Protein AF-Q7PBZ6-F1 (afdb_monomer)

Radius of gyration: 18.22 Å; Cα contacts (8 Å, |Δi|>4): 260; chains: 1; bounding box: 43×35×45 Å

Sequence (113 aa):
MQKGKRSNILSSTYQRNITKKGFLSFTIGTDLNSKRKNNFAYIPFNLNLDSNKSISLTDLYQNKYHTKQLGVSSPITSNMGWGYNANLIKAKATNYNVQVNRNGKNNDIGVYL

Mean predicted aligned error: 7.71 Å

Foldseek 3Di:
DPDPPPFQKDKDKDKDDPDPFKIWMKMWIAGPVCRPQWTKIKIKIWGDPDPFWIWIWMWIDTRNKTKTKTKIWGDDDDQWDKIKIWMFIDIVHTDIWIWIWTRDPVDIDIDID

Organism: Rickettsia sibirica (strain ATCC VR-151 / 246) (NCBI:txid272951)

Structure (mmCIF, N/CA/C/O backbone):
data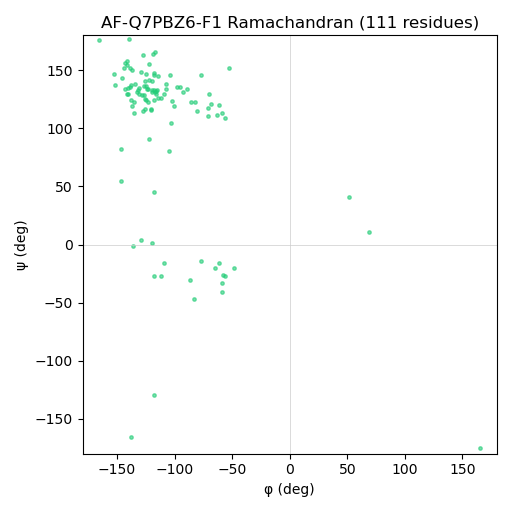_AF-Q7PBZ6-F1
#
_entry.id   AF-Q7PBZ6-F1
#
loop_
_atom_site.group_PDB
_atom_site.id
_atom_site.type_symbol
_atom_site.label_atom_id
_atom_site.label_alt_id
_atom_site.label_comp_id
_atom_site.label_asym_id
_atom_site.label_entity_id
_atom_site.label_seq_id
_atom_site.pdbx_PDB_ins_code
_atom_site.Cartn_x
_atom_site.Cartn_y
_atom_site.Cartn_z
_atom_site.occupancy
_atom_site.B_iso_or_equiv
_atom_site.auth_seq_id
_atom_site.auth_comp_id
_atom_site.auth_asym_id
_atom_site.auth_atom_id
_atom_site.pdbx_PDB_model_num
ATOM 1 N N . MET A 1 1 ? -32.400 -14.764 5.057 1.00 40.47 1 MET A N 1
ATOM 2 C CA . MET A 1 1 ? -31.933 -13.533 4.376 1.00 40.47 1 MET A CA 1
ATOM 3 C C . MET A 1 1 ? -31.138 -12.681 5.362 1.00 40.47 1 MET A C 1
ATOM 5 O O . MET A 1 1 ? -31.740 -12.091 6.251 1.00 40.47 1 MET A O 1
ATOM 9 N N . GLN A 1 2 ? -29.803 -12.639 5.274 1.00 43.78 2 GLN A N 1
ATOM 10 C CA . GLN A 1 2 ? -29.023 -11.669 6.056 1.00 43.78 2 GLN A CA 1
ATOM 11 C C . GLN A 1 2 ? -29.277 -10.274 5.469 1.00 43.78 2 GLN A C 1
ATOM 13 O O . GLN A 1 2 ? -28.883 -9.997 4.339 1.00 43.78 2 GLN A O 1
ATOM 18 N N . LYS A 1 3 ? -29.979 -9.402 6.207 1.00 47.94 3 LYS A N 1
ATOM 19 C CA . LYS A 1 3 ? -30.095 -7.980 5.854 1.00 47.94 3 LYS A CA 1
ATOM 20 C C . LYS A 1 3 ? -28.681 -7.399 5.812 1.00 47.94 3 LYS A C 1
ATOM 22 O O . LYS A 1 3 ? -28.030 -7.322 6.853 1.00 47.94 3 LYS A O 1
ATOM 27 N N . GLY A 1 4 ? -28.210 -7.012 4.628 1.00 55.50 4 GLY A N 1
ATOM 28 C CA . GLY A 1 4 ? -26.926 -6.336 4.465 1.00 55.50 4 GLY A CA 1
ATOM 29 C C . GLY A 1 4 ? -26.897 -5.081 5.334 1.00 55.50 4 GLY A C 1
ATOM 30 O O . GLY A 1 4 ? -27.629 -4.124 5.079 1.00 55.50 4 GLY A O 1
ATOM 31 N N . LYS A 1 5 ? -26.100 -5.099 6.407 1.00 61.41 5 LYS A N 1
ATOM 32 C CA . LYS A 1 5 ? -25.880 -3.925 7.255 1.00 61.41 5 LYS A CA 1
ATOM 33 C C . LYS A 1 5 ? -25.196 -2.863 6.395 1.00 61.41 5 LYS A C 1
ATOM 35 O O . LYS A 1 5 ? -24.046 -3.042 6.008 1.00 61.41 5 LYS A O 1
ATOM 40 N N . ARG A 1 6 ? -25.896 -1.765 6.091 1.00 60.41 6 ARG A N 1
ATOM 41 C CA . ARG A 1 6 ? -25.269 -0.588 5.479 1.00 60.41 6 ARG A CA 1
ATOM 42 C C . ARG A 1 6 ? -24.209 -0.056 6.443 1.00 60.41 6 ARG A C 1
ATOM 44 O O . ARG A 1 6 ? -24.508 0.274 7.592 1.00 60.41 6 ARG A O 1
ATOM 51 N N . SER A 1 7 ? -22.969 -0.032 5.976 1.00 65.06 7 SER A N 1
ATOM 52 C CA . SER A 1 7 ? -21.870 0.631 6.665 1.00 65.06 7 SER A CA 1
ATOM 53 C C . SER A 1 7 ? -22.118 2.140 6.624 1.00 65.06 7 SER A C 1
ATOM 55 O O . SER A 1 7 ? -22.254 2.701 5.540 1.00 65.06 7 SER A O 1
ATOM 57 N N . ASN A 1 8 ? -22.223 2.784 7.788 1.00 82.38 8 ASN A N 1
ATOM 58 C CA . ASN A 1 8 ? -22.393 4.232 7.902 1.00 82.38 8 ASN A CA 1
ATOM 59 C C . ASN A 1 8 ? -21.057 4.822 8.352 1.00 82.38 8 ASN A C 1
ATOM 61 O O . ASN A 1 8 ? -20.859 5.043 9.538 1.00 82.38 8 ASN A O 1
ATOM 65 N N . ILE A 1 9 ? -20.111 5.017 7.438 1.00 87.69 9 ILE A N 1
ATOM 66 C CA . ILE A 1 9 ? -18.788 5.560 7.770 1.00 87.69 9 ILE A CA 1
ATOM 67 C C . ILE A 1 9 ? -18.776 7.070 7.543 1.00 87.69 9 ILE A C 1
ATOM 69 O O . ILE A 1 9 ? -19.238 7.545 6.509 1.00 87.69 9 ILE A O 1
ATOM 73 N N . LEU A 1 10 ? -18.205 7.810 8.493 1.00 89.94 10 LEU A N 1
ATOM 74 C CA . LEU A 1 10 ? -17.784 9.193 8.293 1.00 89.94 10 LEU A CA 1
ATOM 75 C C . LEU A 1 10 ? -16.259 9.244 8.332 1.00 89.94 10 LEU A C 1
ATOM 77 O O . LEU A 1 10 ? -15.653 8.791 9.304 1.00 89.94 10 LEU A O 1
ATOM 81 N N . SER A 1 11 ? -15.642 9.803 7.297 1.00 92.38 11 SER A N 1
ATOM 82 C CA . SER A 1 11 ? -14.190 9.944 7.208 1.00 92.38 11 SER A CA 1
ATOM 83 C C . SER A 1 11 ? -13.785 11.266 6.578 1.00 92.38 11 SER A C 1
ATOM 85 O O . SER A 1 11 ? -14.524 11.840 5.782 1.00 92.38 11 SER A O 1
ATOM 87 N N . SER A 1 12 ? -12.583 11.716 6.917 1.00 94.75 12 SER A N 1
ATOM 88 C CA . SER A 1 12 ? -11.909 12.840 6.286 1.00 94.75 12 SER A CA 1
ATOM 89 C C . SER A 1 12 ? -10.541 12.387 5.802 1.00 94.75 12 SER A C 1
ATOM 91 O O . SER A 1 12 ? -9.823 11.686 6.521 1.00 94.75 12 SER A O 1
ATOM 93 N N . THR A 1 13 ? -10.193 12.797 4.588 1.00 96.38 13 THR A N 1
ATOM 94 C CA . THR A 1 13 ? -8.928 12.462 3.947 1.00 96.38 13 THR A CA 1
ATOM 95 C C . THR A 1 13 ? -8.221 13.740 3.538 1.00 96.38 13 THR A C 1
ATOM 97 O O . THR A 1 13 ? -8.752 14.545 2.777 1.00 96.38 13 THR A O 1
ATOM 100 N N . TYR A 1 14 ? -6.993 13.897 4.012 1.00 95.88 14 TYR A N 1
ATOM 101 C CA . TYR A 1 14 ? -6.034 14.843 3.473 1.00 95.88 14 TYR A CA 1
ATOM 102 C C . TYR A 1 14 ? -5.092 14.100 2.529 1.00 95.88 14 TYR A C 1
ATOM 104 O O . TYR A 1 14 ? -4.611 13.013 2.847 1.00 95.88 14 TYR A O 1
ATOM 112 N N . GLN A 1 15 ? -4.812 14.669 1.363 1.00 96.31 15 GLN A N 1
ATOM 113 C CA . GLN A 1 15 ? -3.827 14.130 0.434 1.00 96.31 15 GLN A CA 1
ATOM 114 C C . GLN A 1 15 ? -2.993 15.265 -0.132 1.00 96.31 15 GLN A C 1
ATOM 116 O O . GLN A 1 15 ? -3.519 16.309 -0.517 1.00 96.31 15 GLN A O 1
ATOM 121 N N . ARG A 1 16 ? -1.683 15.041 -0.209 1.00 95.56 16 ARG A N 1
ATOM 122 C CA . ARG A 1 16 ? -0.746 15.990 -0.790 1.00 95.56 16 ARG A CA 1
ATOM 123 C C . ARG A 1 16 ? 0.349 15.274 -1.561 1.00 95.56 16 ARG A C 1
ATOM 125 O O . ARG A 1 16 ? 0.982 14.345 -1.064 1.00 95.56 16 ARG A O 1
ATOM 132 N N . ASN A 1 17 ? 0.622 15.781 -2.756 1.00 95.62 17 ASN A N 1
ATOM 133 C CA . ASN A 1 17 ? 1.827 15.432 -3.494 1.00 95.62 17 ASN A CA 1
ATOM 134 C C . ASN A 1 17 ? 3.022 16.084 -2.791 1.00 95.62 17 ASN A C 1
ATOM 136 O O . ASN A 1 17 ? 3.083 17.309 -2.674 1.00 95.62 17 ASN A O 1
ATOM 140 N N . ILE A 1 18 ? 3.941 15.264 -2.286 1.00 92.44 18 ILE A N 1
ATOM 141 C CA . ILE A 1 18 ? 5.172 15.726 -1.628 1.00 92.44 18 ILE A CA 1
ATOM 142 C C . ILE A 1 18 ? 6.264 15.959 -2.677 1.00 92.44 18 ILE A C 1
ATOM 144 O O . ILE A 1 18 ? 7.096 16.849 -2.531 1.00 92.44 18 ILE A O 1
ATOM 148 N N . THR A 1 19 ? 6.228 15.199 -3.775 1.00 90.88 19 THR A N 1
ATOM 149 C CA . THR A 1 19 ? 7.090 15.378 -4.950 1.00 90.88 19 THR A CA 1
ATOM 150 C C . THR A 1 19 ? 6.281 15.155 -6.232 1.00 90.88 19 THR A C 1
ATOM 152 O O . THR A 1 19 ? 5.114 14.770 -6.177 1.00 90.88 19 THR A O 1
ATOM 155 N N . LYS A 1 20 ? 6.896 15.333 -7.412 1.00 89.94 20 LYS A N 1
ATOM 156 C CA . LYS A 1 20 ? 6.256 14.999 -8.704 1.00 89.94 20 LYS A CA 1
ATOM 157 C C . LYS A 1 20 ? 5.827 13.532 -8.815 1.00 89.94 20 LYS A C 1
ATOM 159 O O . LYS A 1 20 ? 4.937 13.224 -9.597 1.00 89.94 20 LYS A O 1
ATOM 164 N N . LYS A 1 21 ? 6.488 12.635 -8.080 1.00 91.88 21 LYS A N 1
ATOM 165 C CA . LYS A 1 21 ? 6.280 11.185 -8.167 1.00 91.88 21 LYS A CA 1
ATOM 166 C C . LYS A 1 21 ? 5.807 10.555 -6.856 1.00 91.88 21 LYS A C 1
ATOM 168 O O . LYS A 1 21 ? 5.657 9.340 -6.793 1.00 91.88 21 LYS A O 1
ATOM 173 N N . GLY A 1 22 ? 5.611 11.348 -5.807 1.00 91.81 22 GLY A N 1
ATOM 174 C CA . GLY A 1 22 ? 5.290 10.840 -4.482 1.00 91.81 22 GLY A CA 1
ATOM 175 C C . GLY A 1 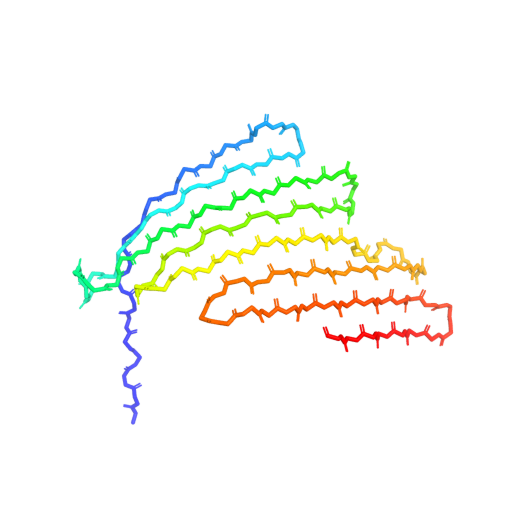22 ? 4.160 11.612 -3.829 1.00 91.81 2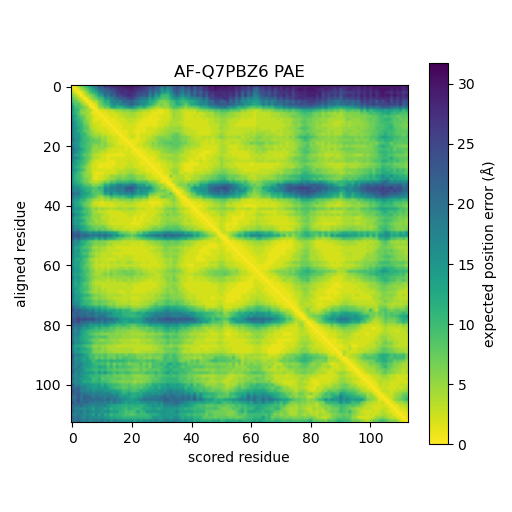2 GLY A C 1
ATOM 176 O O . GLY A 1 22 ? 4.132 12.846 -3.868 1.00 91.81 22 GLY A O 1
ATOM 177 N N . PHE A 1 23 ? 3.257 10.881 -3.188 1.00 94.31 23 PHE A N 1
ATOM 178 C CA . PHE A 1 23 ? 2.156 11.449 -2.430 1.00 94.31 23 PHE A CA 1
ATOM 179 C C . PHE A 1 23 ? 2.091 10.855 -1.028 1.00 94.31 23 PHE A C 1
ATOM 181 O O . PHE A 1 23 ? 2.436 9.697 -0.785 1.00 94.31 23 PHE A O 1
ATOM 188 N N . LEU A 1 24 ? 1.623 11.687 -0.110 1.00 94.25 24 LEU A N 1
ATOM 189 C CA . LEU A 1 24 ? 1.253 11.319 1.242 1.00 94.25 24 LEU A CA 1
ATOM 190 C C . LEU A 1 24 ? -0.245 11.564 1.375 1.00 94.25 24 LEU A C 1
ATOM 192 O O . LEU A 1 24 ? -0.741 12.632 1.005 1.00 94.25 24 LEU A O 1
ATOM 196 N N . SER A 1 25 ? -0.966 10.589 1.908 1.00 95.44 25 SER A N 1
ATOM 197 C CA . SER A 1 25 ? -2.335 10.795 2.358 1.00 95.44 25 SER A CA 1
ATOM 198 C C . SER A 1 25 ? -2.457 10.445 3.835 1.00 95.44 25 SER A C 1
ATOM 200 O O . SER A 1 25 ? -1.645 9.723 4.408 1.00 95.44 25 SER A O 1
ATOM 202 N N . PHE A 1 26 ? -3.452 11.042 4.468 1.00 94.44 26 PHE A N 1
ATOM 203 C CA . PHE A 1 26 ? -3.852 10.811 5.835 1.00 94.44 26 PHE A CA 1
ATOM 204 C C . PHE A 1 26 ? -5.372 10.740 5.849 1.00 94.44 26 PHE A C 1
ATOM 206 O O . PHE A 1 26 ? -6.040 11.700 5.474 1.00 94.44 26 PHE A O 1
ATOM 213 N N . THR A 1 27 ? -5.921 9.606 6.262 1.00 95.69 27 THR A N 1
ATOM 214 C CA . THR A 1 27 ? -7.363 9.407 6.400 1.00 95.69 27 THR A CA 1
ATOM 215 C C . THR A 1 27 ? -7.691 9.075 7.841 1.00 95.69 27 THR A C 1
ATOM 217 O O . THR A 1 27 ? -7.068 8.198 8.430 1.00 95.69 27 THR A O 1
ATOM 220 N N . ILE A 1 28 ? -8.704 9.731 8.392 1.00 94.31 28 ILE A N 1
ATOM 221 C CA . ILE A 1 28 ? -9.309 9.374 9.676 1.00 94.31 28 ILE A CA 1
ATOM 222 C C . ILE A 1 28 ? -10.796 9.163 9.488 1.00 94.31 28 ILE A C 1
ATOM 224 O O . ILE A 1 28 ? -11.431 9.843 8.686 1.00 94.31 28 ILE A O 1
ATOM 228 N N . GLY A 1 29 ? -11.372 8.242 10.243 1.00 91.94 29 GLY A N 1
ATOM 229 C CA . GLY A 1 29 ? -12.800 8.013 10.185 1.00 91.94 29 GLY A CA 1
ATOM 230 C C . GLY A 1 29 ? -13.334 7.180 11.330 1.00 91.94 29 GLY A C 1
ATOM 231 O O . GLY A 1 29 ? -12.609 6.702 12.203 1.00 91.94 29 GLY A O 1
ATOM 232 N N . THR A 1 30 ? -14.649 7.035 11.326 1.00 89.12 30 THR A N 1
ATOM 233 C CA . THR A 1 30 ? -15.401 6.261 12.303 1.00 89.12 30 THR A CA 1
ATOM 234 C C . THR A 1 30 ? -16.603 5.615 11.635 1.00 89.12 30 THR A C 1
ATOM 236 O O . THR A 1 30 ? -17.239 6.201 10.758 1.00 89.12 30 THR A O 1
ATOM 239 N N . ASP A 1 31 ? -16.929 4.401 12.056 1.00 86.50 31 ASP A N 1
ATOM 240 C CA . ASP A 1 31 ? -18.217 3.784 11.762 1.00 86.50 31 ASP A CA 1
ATOM 241 C C . ASP A 1 31 ? -19.274 4.334 12.733 1.00 86.50 31 ASP A C 1
ATOM 243 O O . ASP A 1 31 ? -19.234 4.107 13.945 1.00 86.50 31 ASP A O 1
ATOM 247 N N . LEU A 1 32 ? -20.252 5.054 12.190 1.00 82.62 32 LEU A N 1
ATOM 248 C CA . LEU A 1 32 ? -21.347 5.692 12.913 1.00 82.62 32 LEU A CA 1
ATOM 249 C C . LEU A 1 32 ? -22.277 4.684 13.595 1.00 82.62 32 LEU A C 1
ATOM 251 O O . LEU A 1 32 ? -22.955 5.053 14.555 1.00 82.62 32 LEU A O 1
ATOM 255 N N . ASN A 1 33 ? -22.284 3.422 13.158 1.00 81.19 33 ASN A N 1
ATOM 256 C CA . ASN A 1 33 ? -23.003 2.351 13.846 1.00 81.19 33 ASN A CA 1
ATOM 257 C C . ASN A 1 33 ? -22.253 1.873 15.107 1.00 81.19 33 ASN A C 1
ATOM 259 O O . ASN A 1 33 ? -22.826 1.171 15.940 1.00 81.19 33 ASN A O 1
ATOM 263 N N . SER A 1 34 ? -20.976 2.245 15.270 1.00 73.12 34 SER A N 1
ATOM 264 C CA . SER A 1 34 ? -20.136 1.898 16.421 1.00 73.12 34 SER A CA 1
ATOM 265 C C . SER A 1 34 ? -19.140 3.015 16.774 1.00 73.12 34 SER A C 1
ATOM 267 O O . SER A 1 34 ? -17.935 2.780 16.911 1.00 73.12 34 SER A O 1
ATOM 269 N N . LYS A 1 35 ? -19.668 4.234 16.985 1.00 62.66 35 LYS A N 1
ATOM 270 C CA . LYS A 1 35 ? -18.931 5.514 17.145 1.00 62.66 35 LYS A CA 1
ATOM 271 C C . LYS A 1 35 ? -17.746 5.512 18.127 1.00 62.66 35 LYS A C 1
ATOM 273 O O . LYS A 1 35 ? -16.918 6.413 18.083 1.00 62.66 35 LYS A O 1
ATOM 278 N N . ARG A 1 36 ? -17.678 4.553 19.060 1.00 64.50 36 ARG A N 1
ATOM 279 C CA . ARG A 1 36 ? -16.602 4.441 20.067 1.00 64.50 36 ARG A CA 1
ATOM 280 C C . ARG A 1 36 ? -15.644 3.266 19.854 1.00 64.50 36 ARG A C 1
ATOM 282 O O . ARG A 1 36 ? -14.601 3.238 20.497 1.00 64.50 36 ARG A O 1
ATOM 289 N N . LYS A 1 37 ? -15.989 2.275 19.024 1.00 67.19 37 LYS A N 1
ATOM 290 C CA . LYS A 1 37 ? -15.202 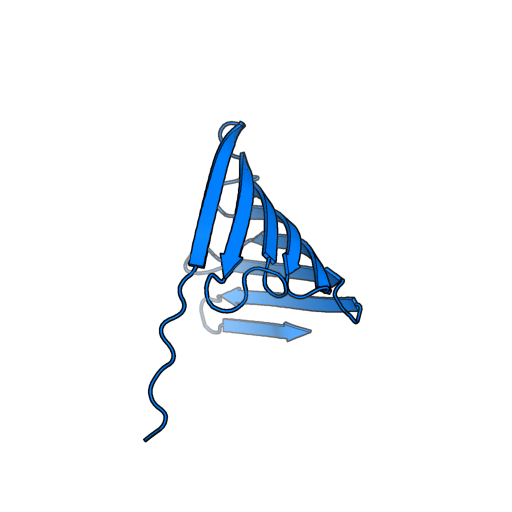1.031 18.887 1.00 67.19 37 LYS A CA 1
ATOM 291 C C . LYS A 1 37 ? -14.512 0.893 17.532 1.00 67.19 37 LYS A C 1
ATOM 293 O O . LYS A 1 37 ? -13.447 0.287 17.478 1.00 67.19 37 LYS A O 1
ATOM 298 N N . ASN A 1 38 ? -15.071 1.504 16.490 1.00 76.25 38 ASN A N 1
ATOM 299 C CA . ASN A 1 38 ? -14.645 1.297 15.106 1.00 76.25 38 ASN A CA 1
ATOM 300 C C . ASN A 1 38 ? -14.119 2.594 14.473 1.00 76.25 38 ASN A C 1
ATOM 302 O O . ASN A 1 38 ? -14.482 2.958 13.354 1.00 76.25 38 ASN A O 1
ATOM 306 N N . ASN A 1 39 ? -13.277 3.311 15.218 1.00 86.88 39 ASN A N 1
ATOM 307 C CA . ASN A 1 39 ? -12.485 4.400 14.655 1.00 86.88 39 ASN A CA 1
ATOM 308 C C . ASN A 1 39 ? -11.314 3.806 13.876 1.00 86.88 39 ASN A C 1
ATOM 310 O O . ASN A 1 39 ? -10.756 2.775 14.270 1.00 86.88 39 ASN A O 1
ATOM 314 N N . PHE A 1 40 ? -10.935 4.472 12.796 1.00 91.25 40 PHE A N 1
ATOM 315 C CA . PHE A 1 40 ? -9.777 4.103 12.008 1.00 91.25 40 PHE A CA 1
ATOM 316 C C . PHE A 1 40 ? -8.966 5.328 11.603 1.00 91.25 40 PHE A C 1
ATOM 318 O O . PHE A 1 40 ? -9.494 6.429 11.445 1.00 91.25 40 PHE A O 1
ATOM 325 N N . ALA A 1 41 ? -7.668 5.116 11.448 1.00 93.12 41 ALA A N 1
ATOM 326 C CA . ALA A 1 41 ? -6.725 6.086 10.924 1.00 93.12 41 ALA A CA 1
ATOM 327 C C . ALA A 1 41 ? -5.765 5.363 9.980 1.00 93.12 41 ALA A C 1
ATOM 329 O O . ALA A 1 41 ? -5.301 4.272 10.298 1.00 93.12 41 ALA A O 1
ATOM 330 N N . TYR A 1 42 ? -5.479 5.949 8.826 1.00 93.50 42 TYR A N 1
ATOM 331 C CA . TYR A 1 42 ? -4.672 5.353 7.769 1.00 93.50 42 TYR A CA 1
ATOM 332 C C . TYR A 1 42 ? -3.721 6.398 7.189 1.00 93.50 42 TYR A C 1
ATOM 334 O O . TYR A 1 42 ? -4.167 7.456 6.745 1.00 93.50 42 TYR A O 1
ATOM 342 N N . ILE A 1 43 ? -2.421 6.101 7.192 1.00 94.06 43 ILE A N 1
ATOM 343 C CA . ILE A 1 43 ? -1.356 6.975 6.689 1.00 94.06 43 ILE A CA 1
ATOM 344 C C . ILE A 1 43 ? -0.577 6.251 5.586 1.00 94.06 43 ILE A C 1
ATOM 346 O O . ILE A 1 43 ? 0.382 5.529 5.876 1.00 94.06 43 ILE A O 1
ATOM 350 N N . PRO A 1 44 ? -0.989 6.400 4.319 1.00 94.6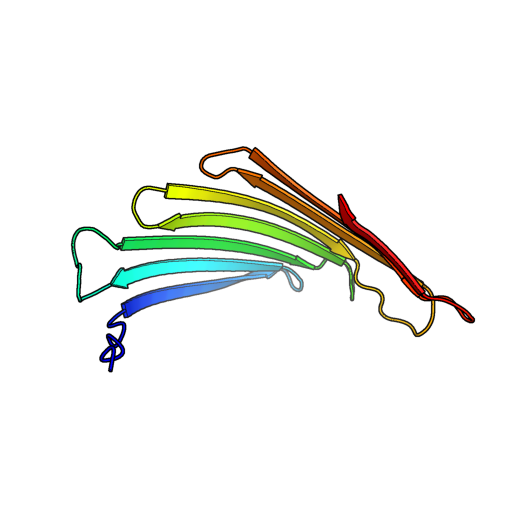9 44 PRO A N 1
ATOM 351 C CA . PRO A 1 44 ? -0.237 5.906 3.178 1.00 94.69 44 PRO A CA 1
ATOM 352 C C . PRO A 1 44 ? 0.767 6.933 2.667 1.00 94.69 44 PRO A C 1
ATOM 354 O O . PRO A 1 44 ? 0.438 8.084 2.378 1.00 94.69 44 PRO A O 1
ATOM 357 N N . PHE A 1 45 ? 1.975 6.459 2.424 1.00 94.69 45 PHE A N 1
ATOM 358 C CA . PHE A 1 45 ? 2.963 7.107 1.586 1.00 94.69 45 PHE A CA 1
ATOM 359 C C . PHE A 1 45 ? 3.240 6.224 0.375 1.00 94.69 45 PHE A C 1
ATOM 361 O O . PHE A 1 45 ? 3.479 5.027 0.517 1.00 94.69 45 PHE A O 1
ATOM 368 N N . ASN A 1 46 ? 3.248 6.818 -0.811 1.00 93.81 46 ASN A N 1
ATOM 369 C CA . ASN A 1 46 ? 3.674 6.146 -2.030 1.00 93.81 46 ASN A CA 1
ATOM 370 C C . ASN A 1 46 ? 4.671 7.024 -2.768 1.00 93.81 46 ASN A C 1
ATOM 372 O O . ASN A 1 46 ? 4.440 8.219 -2.955 1.00 93.81 46 ASN A O 1
ATOM 376 N N . LEU A 1 47 ? 5.755 6.408 -3.223 1.00 93.88 47 LEU A N 1
ATOM 377 C CA . LEU A 1 47 ? 6.777 7.021 -4.051 1.00 93.88 47 LEU A CA 1
ATOM 378 C C . LEU A 1 47 ? 6.999 6.162 -5.289 1.00 93.88 47 LEU A C 1
ATOM 380 O O . LEU A 1 47 ? 7.506 5.047 -5.193 1.00 93.88 47 LEU A O 1
ATOM 384 N N . ASN A 1 48 ? 6.681 6.713 -6.453 1.00 92.12 48 ASN A N 1
ATOM 385 C CA . ASN A 1 48 ? 7.042 6.120 -7.730 1.00 9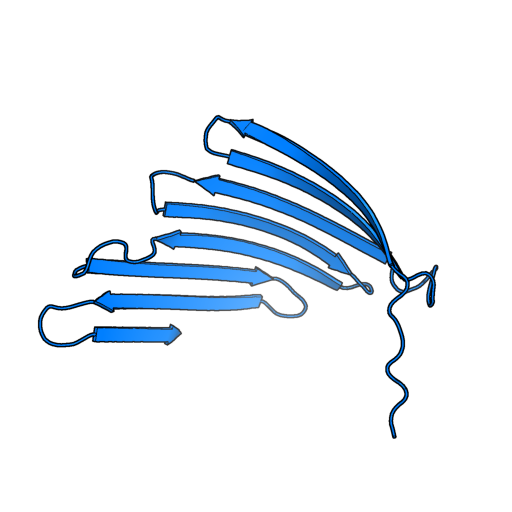2.12 48 ASN A CA 1
ATOM 386 C C . ASN A 1 48 ? 8.493 6.506 -8.051 1.00 92.12 48 ASN A C 1
ATOM 388 O O . ASN A 1 48 ? 8.847 7.685 -8.084 1.00 92.12 48 ASN A O 1
ATOM 392 N N . LEU A 1 49 ? 9.362 5.521 -8.254 1.00 86.94 49 LEU A N 1
ATOM 393 C CA . LEU A 1 49 ? 10.781 5.746 -8.543 1.00 86.94 49 LEU A CA 1
ATOM 394 C C . LEU A 1 49 ? 10.980 6.026 -10.042 1.00 86.94 49 LEU A C 1
ATOM 396 O O . LEU A 1 49 ? 11.599 7.018 -10.440 1.00 86.94 49 LEU A O 1
ATOM 400 N N . ASP A 1 50 ? 10.355 5.211 -10.886 1.00 82.62 50 ASP A N 1
ATOM 401 C CA . ASP A 1 50 ? 10.283 5.353 -12.342 1.00 82.62 50 ASP A CA 1
ATOM 402 C C . ASP A 1 50 ? 8.853 5.041 -12.828 1.00 82.62 50 ASP A C 1
ATOM 404 O O . ASP A 1 50 ? 7.925 5.078 -12.019 1.00 82.62 50 ASP A O 1
ATOM 408 N N . SER A 1 51 ? 8.636 4.824 -14.132 1.00 70.25 51 SER A N 1
ATOM 409 C CA . SER A 1 51 ? 7.287 4.591 -14.674 1.00 70.25 51 SER A CA 1
ATOM 410 C C . SER A 1 51 ? 6.574 3.415 -14.010 1.00 70.25 51 SER A C 1
ATOM 412 O O . SER A 1 51 ? 5.350 3.427 -13.953 1.00 70.25 51 SER A O 1
ATOM 414 N N . ASN A 1 52 ? 7.323 2.432 -13.495 1.00 84.50 52 ASN A N 1
ATOM 415 C CA . ASN A 1 52 ? 6.772 1.138 -13.113 1.00 84.50 52 ASN A CA 1
ATOM 416 C C . ASN A 1 52 ? 7.280 0.613 -11.774 1.00 84.50 52 ASN A C 1
ATOM 418 O O . ASN A 1 52 ? 6.850 -0.455 -11.369 1.00 84.50 52 ASN A O 1
ATOM 422 N N . LYS A 1 53 ? 8.173 1.321 -11.080 1.00 91.12 53 LYS A N 1
ATOM 423 C CA . LYS A 1 53 ? 8.653 0.944 -9.748 1.00 91.12 53 LYS A CA 1
ATOM 424 C C . LYS A 1 53 ? 8.088 1.852 -8.679 1.00 91.12 53 LYS A C 1
ATOM 426 O O . LYS A 1 53 ? 8.099 3.075 -8.832 1.00 91.12 53 LYS A O 1
ATOM 431 N N . SER A 1 54 ? 7.693 1.270 -7.556 1.00 93.56 54 SER A N 1
ATOM 432 C CA . SER A 1 54 ? 7.191 2.023 -6.413 1.00 93.56 54 SER A CA 1
ATOM 433 C C . SER A 1 54 ? 7.704 1.488 -5.083 1.00 93.56 54 SER A C 1
ATOM 435 O O . SER A 1 54 ? 8.001 0.302 -4.926 1.00 93.56 54 SER A O 1
ATOM 437 N N . ILE A 1 55 ? 7.796 2.401 -4.121 1.00 95.12 55 ILE A N 1
ATOM 438 C CA . ILE A 1 55 ? 7.939 2.111 -2.699 1.00 95.12 55 ILE A CA 1
ATOM 439 C C . ILE A 1 55 ? 6.690 2.654 -2.016 1.00 95.12 55 ILE A C 1
ATOM 441 O O . ILE A 1 55 ? 6.324 3.815 -2.208 1.00 95.12 55 ILE A O 1
ATOM 445 N N . SER A 1 56 ? 6.052 1.824 -1.204 1.00 95.00 56 SER A N 1
ATOM 446 C CA . SER A 1 56 ? 4.864 2.183 -0.442 1.00 95.00 56 SER A CA 1
ATOM 447 C C . SER A 1 56 ? 5.102 1.937 1.038 1.00 95.00 56 SER A C 1
ATOM 449 O O . SER A 1 56 ? 5.569 0.864 1.416 1.00 95.00 56 SER A O 1
ATOM 451 N N . LEU A 1 57 ? 4.735 2.892 1.880 1.00 95.56 57 LEU A N 1
ATOM 452 C CA . LEU A 1 57 ? 4.642 2.701 3.318 1.00 95.56 57 LEU A CA 1
ATOM 453 C C . LEU A 1 57 ? 3.210 2.973 3.753 1.00 95.56 57 LEU A C 1
ATOM 455 O O . LEU A 1 57 ? 2.540 3.864 3.243 1.00 95.56 57 LEU A O 1
ATOM 459 N N . THR A 1 58 ? 2.716 2.175 4.677 1.00 95.19 58 THR A N 1
ATOM 460 C CA . THR A 1 58 ? 1.356 2.277 5.176 1.00 95.19 58 THR A CA 1
ATOM 461 C C . THR A 1 58 ? 1.364 2.033 6.671 1.00 95.19 58 THR A C 1
ATOM 463 O O . THR A 1 58 ? 1.898 1.027 7.132 1.00 95.19 58 THR A O 1
ATOM 466 N N . ASP A 1 59 ? 0.736 2.931 7.420 1.00 94.81 59 ASP A N 1
ATOM 467 C CA . ASP A 1 59 ? 0.400 2.720 8.825 1.00 94.81 59 ASP A CA 1
ATOM 468 C C . ASP A 1 59 ? -1.114 2.825 8.989 1.00 94.81 59 ASP A C 1
ATOM 470 O O . ASP A 1 59 ? -1.716 3.859 8.701 1.00 94.81 59 ASP A O 1
ATOM 474 N N . LEU A 1 60 ? -1.741 1.732 9.403 1.00 94.12 60 LEU A N 1
ATOM 475 C CA . LEU A 1 60 ? -3.175 1.621 9.612 1.00 94.12 60 LEU A CA 1
ATOM 476 C C . LEU A 1 60 ? -3.438 1.309 11.078 1.00 94.12 60 LEU A C 1
ATOM 478 O O . LEU A 1 60 ? -2.882 0.368 11.637 1.00 94.12 60 LEU A O 1
ATOM 482 N N . TYR A 1 61 ? -4.369 2.035 11.671 1.00 91.25 61 TYR A N 1
ATOM 483 C CA . TYR A 1 61 ? -5.008 1.668 12.917 1.00 91.25 61 TYR A CA 1
ATOM 484 C C . TYR A 1 61 ? -6.499 1.482 12.676 1.00 91.25 61 TYR A C 1
ATOM 486 O O . TYR A 1 61 ? -7.167 2.399 12.206 1.00 91.25 61 TYR A O 1
ATOM 494 N N . GLN A 1 62 ? -7.038 0.317 13.019 1.00 88.50 62 GLN A N 1
ATOM 495 C CA . GLN A 1 62 ? -8.472 0.052 12.957 1.00 88.50 62 GLN A CA 1
ATOM 496 C C . GLN A 1 62 ? -8.849 -1.003 13.993 1.00 88.50 62 GLN A C 1
ATOM 498 O O . GLN A 1 62 ? -8.155 -2.006 14.149 1.00 88.50 62 GLN A O 1
ATOM 503 N N . ASN A 1 63 ? -9.964 -0.802 14.699 1.00 83.19 63 ASN A N 1
ATOM 504 C CA . ASN A 1 63 ? -10.512 -1.775 15.654 1.00 83.19 63 ASN A CA 1
ATOM 505 C C . ASN A 1 63 ? -9.480 -2.267 16.695 1.00 83.19 63 ASN A C 1
ATOM 507 O O . ASN A 1 63 ? -9.452 -3.450 17.030 1.00 83.19 63 ASN A O 1
ATOM 511 N N . LYS A 1 64 ? -8.635 -1.359 17.210 1.00 83.19 64 LYS A N 1
ATOM 512 C CA . LYS A 1 64 ? -7.528 -1.640 18.153 1.00 83.19 64 LYS A CA 1
ATOM 513 C C . LYS A 1 64 ? -6.347 -2.430 17.580 1.00 83.19 64 LYS A C 1
ATOM 515 O O . LYS A 1 64 ? -5.476 -2.852 18.337 1.00 83.19 64 LYS A O 1
ATOM 520 N N . TYR A 1 65 ? -6.288 -2.620 16.268 1.00 87.19 65 TYR A N 1
ATOM 521 C CA . TYR A 1 65 ? -5.170 -3.274 15.604 1.00 87.19 65 TYR A CA 1
ATOM 522 C C . TYR A 1 65 ? -4.360 -2.265 14.807 1.00 87.19 65 TYR A C 1
ATOM 524 O O . TYR A 1 65 ? -4.910 -1.512 14.006 1.00 87.19 65 TYR A O 1
ATOM 532 N N . HIS A 1 66 ? -3.046 -2.288 15.021 1.00 90.94 66 HIS A N 1
ATOM 533 C CA . HIS A 1 66 ? -2.085 -1.594 14.179 1.00 90.94 66 HIS A CA 1
ATOM 534 C C . HIS A 1 66 ? -1.594 -2.548 13.095 1.00 90.94 66 HIS A C 1
ATOM 536 O O . HIS A 1 66 ? -1.215 -3.679 13.394 1.00 90.94 66 HIS A O 1
ATOM 542 N N . THR A 1 67 ? -1.601 -2.086 11.851 1.00 92.81 67 THR A N 1
ATOM 543 C CA . THR A 1 67 ? -1.006 -2.772 10.709 1.00 92.81 67 THR A CA 1
ATOM 544 C C . THR A 1 67 ? -0.048 -1.814 10.027 1.00 92.81 67 THR A C 1
ATOM 546 O O . THR A 1 67 ? -0.461 -0.776 9.519 1.00 92.81 67 THR A O 1
ATOM 549 N N . LYS A 1 68 ? 1.233 -2.167 10.018 1.00 95.06 68 LYS A N 1
ATOM 550 C CA . LYS A 1 68 ? 2.281 -1.437 9.309 1.00 95.06 68 LYS A CA 1
ATOM 551 C C . LYS A 1 68 ? 2.704 -2.254 8.107 1.00 95.06 68 LYS A C 1
ATOM 553 O O . LYS A 1 68 ? 2.939 -3.450 8.249 1.00 95.06 68 LYS A O 1
ATOM 558 N N . GLN A 1 69 ? 2.819 -1.626 6.950 1.00 94.94 69 GLN A N 1
ATOM 559 C CA . GLN A 1 69 ? 3.278 -2.278 5.736 1.00 94.94 69 GLN A CA 1
ATOM 560 C C . GLN A 1 69 ? 4.357 -1.439 5.063 1.00 94.94 69 GLN A C 1
ATOM 562 O O . GLN A 1 69 ? 4.189 -0.235 4.881 1.00 94.94 69 GLN A O 1
ATOM 567 N N . LEU A 1 70 ? 5.445 -2.097 4.676 1.00 95.44 70 LEU A N 1
ATOM 568 C CA . LEU A 1 70 ? 6.427 -1.584 3.730 1.00 95.44 70 LEU A CA 1
ATOM 569 C C . LEU A 1 70 ? 6.366 -2.471 2.492 1.00 95.44 70 LEU A C 1
ATOM 571 O O . LEU A 1 70 ? 6.483 -3.688 2.606 1.00 95.44 70 LEU A O 1
ATOM 575 N N . GLY A 1 71 ? 6.171 -1.857 1.334 1.00 95.12 71 GLY A N 1
ATOM 576 C CA . GLY A 1 71 ? 6.066 -2.531 0.051 1.00 95.12 71 GLY A CA 1
ATOM 577 C C . GLY A 1 71 ? 7.051 -1.954 -0.951 1.00 95.12 71 GLY A C 1
ATOM 578 O O . GLY A 1 71 ? 7.246 -0.739 -1.004 1.00 95.12 71 GLY A O 1
ATOM 579 N N . VAL A 1 72 ? 7.650 -2.822 -1.756 1.00 94.31 72 VAL A N 1
ATOM 580 C CA . VAL A 1 72 ? 8.389 -2.448 -2.962 1.00 94.31 72 VAL A CA 1
ATOM 581 C C . VAL A 1 72 ? 7.834 -3.236 -4.133 1.00 94.31 72 VAL A C 1
ATOM 583 O O . VAL A 1 72 ? 7.564 -4.432 -4.017 1.00 94.31 72 VAL A O 1
ATOM 586 N N . SER A 1 73 ? 7.640 -2.580 -5.269 1.00 93.25 73 SER A N 1
ATOM 587 C CA . SER A 1 73 ? 7.107 -3.256 -6.445 1.00 93.25 73 SER A CA 1
ATOM 588 C C . SER A 1 73 ? 7.713 -2.735 -7.736 1.00 93.25 73 SER A C 1
ATOM 590 O O . SER A 1 73 ? 8.141 -1.586 -7.819 1.00 93.25 73 SER A O 1
ATOM 592 N N . SER A 1 74 ? 7.754 -3.620 -8.724 1.00 91.81 74 SER A N 1
ATOM 593 C CA . SER A 1 74 ? 8.117 -3.358 -10.109 1.00 91.81 74 SER A CA 1
ATOM 594 C C . SER A 1 74 ? 7.282 -4.281 -10.999 1.00 91.81 74 SER A C 1
ATOM 596 O O . SER A 1 74 ? 7.761 -5.360 -11.339 1.00 91.81 74 SER A O 1
ATOM 598 N N . PRO A 1 75 ? 6.021 -3.962 -11.333 1.00 86.06 75 PRO A N 1
ATOM 599 C CA . PRO A 1 75 ? 5.234 -4.709 -12.312 1.00 86.06 75 PRO A CA 1
ATOM 600 C C . PRO A 1 75 ? 5.929 -4.890 -13.670 1.00 86.06 75 PRO A C 1
ATOM 602 O O . PRO A 1 75 ? 6.713 -4.053 -14.123 1.00 86.06 75 PRO A O 1
ATOM 605 N N . ILE A 1 76 ? 5.574 -5.984 -14.348 1.00 82.88 76 ILE A N 1
ATOM 606 C CA . ILE A 1 76 ? 5.926 -6.218 -15.751 1.00 82.88 76 ILE A CA 1
ATOM 607 C C . ILE A 1 76 ? 5.114 -5.248 -16.608 1.00 82.88 76 ILE A C 1
ATOM 609 O O . ILE A 1 76 ? 3.899 -5.153 -16.456 1.00 82.88 76 ILE A O 1
ATOM 613 N N . THR A 1 77 ? 5.780 -4.527 -17.504 1.00 74.12 77 THR A N 1
ATOM 614 C CA . THR A 1 77 ? 5.173 -3.421 -18.276 1.00 74.12 77 THR A CA 1
ATOM 615 C C . THR A 1 77 ? 5.386 -3.512 -19.776 1.00 74.12 77 THR A C 1
ATOM 617 O O . THR A 1 77 ? 4.951 -2.648 -20.530 1.00 74.12 77 THR A O 1
ATOM 620 N N . SER A 1 78 ? 6.011 -4.599 -20.206 1.00 71.81 78 SER A N 1
ATOM 621 C CA . SER A 1 78 ? 6.220 -4.992 -21.591 1.00 71.81 78 SER A CA 1
ATOM 622 C C . SER A 1 78 ? 5.716 -6.419 -21.788 1.00 71.81 78 SER A C 1
ATOM 624 O O . SER A 1 78 ? 5.585 -7.180 -20.831 1.00 71.81 78 SER A O 1
ATOM 626 N N . ASN A 1 79 ? 5.505 -6.818 -23.043 1.00 71.81 79 ASN A N 1
ATOM 627 C CA . ASN A 1 79 ? 5.073 -8.179 -23.386 1.00 71.81 79 ASN A CA 1
ATOM 628 C C . ASN A 1 79 ? 6.083 -9.263 -22.951 1.00 71.81 79 ASN A C 1
ATOM 630 O O . ASN A 1 79 ? 5.741 -10.437 -22.903 1.00 71.81 79 ASN A O 1
ATOM 634 N N . MET A 1 80 ? 7.324 -8.878 -22.630 1.00 80.44 80 MET A N 1
ATOM 635 C CA . MET A 1 80 ? 8.358 -9.752 -22.074 1.00 80.44 80 MET A CA 1
ATOM 636 C C . MET A 1 80 ? 9.150 -9.003 -21.001 1.00 80.44 80 MET A C 1
ATOM 638 O O . MET A 1 80 ? 9.555 -7.864 -21.236 1.00 80.44 80 MET A O 1
ATOM 642 N N . GLY A 1 81 ? 9.405 -9.621 -19.848 1.00 85.00 81 GLY A N 1
ATOM 643 C CA . GLY A 1 81 ? 10.162 -8.985 -18.771 1.00 85.00 81 GLY A CA 1
ATOM 644 C C . GLY A 1 81 ? 10.046 -9.684 -17.421 1.00 85.00 81 GLY A C 1
ATOM 645 O O . GLY A 1 81 ? 9.434 -10.742 -17.302 1.00 85.00 81 GLY A O 1
ATOM 646 N N . TRP A 1 82 ? 10.644 -9.064 -16.406 1.00 88.06 82 TRP A N 1
ATOM 647 C CA . TRP A 1 82 ? 10.560 -9.482 -15.009 1.00 88.06 82 TRP A CA 1
ATOM 648 C C . TRP A 1 82 ? 9.831 -8.426 -14.197 1.00 88.06 82 TRP A C 1
ATOM 650 O O . TRP A 1 82 ? 9.989 -7.228 -14.437 1.00 88.06 82 TRP A O 1
ATOM 660 N N . GLY A 1 83 ? 9.069 -8.881 -13.215 1.00 90.19 83 GLY A N 1
ATOM 661 C CA . GLY A 1 83 ? 8.470 -8.022 -12.222 1.00 90.19 83 GLY A CA 1
ATOM 662 C C . GLY A 1 83 ? 8.501 -8.656 -10.849 1.00 90.19 83 GLY A C 1
ATOM 663 O O . GLY A 1 83 ? 8.621 -9.870 -10.703 1.00 90.19 83 GLY A O 1
ATOM 664 N N . TYR A 1 84 ? 8.412 -7.819 -9.830 1.00 90.31 84 TYR A N 1
ATOM 665 C CA . TYR A 1 84 ? 8.414 -8.268 -8.448 1.00 90.31 84 TYR A CA 1
ATOM 666 C C . TYR A 1 84 ? 7.481 -7.424 -7.594 1.00 90.31 84 TYR A C 1
ATOM 668 O O . TYR A 1 84 ? 7.187 -6.265 -7.899 1.00 90.31 84 TYR A O 1
ATOM 676 N N . ASN A 1 85 ? 7.040 -8.014 -6.497 1.00 92.00 85 ASN A N 1
ATOM 677 C CA . ASN A 1 85 ? 6.345 -7.352 -5.415 1.00 92.00 85 ASN A CA 1
ATOM 678 C C . ASN A 1 85 ? 6.851 -7.965 -4.108 1.00 92.00 85 ASN A C 1
ATOM 680 O O . ASN A 1 85 ? 6.910 -9.182 -3.989 1.00 92.00 85 ASN A O 1
ATOM 684 N N . ALA A 1 86 ? 7.252 -7.142 -3.150 1.00 92.62 86 ALA A N 1
ATOM 685 C CA . ALA A 1 86 ? 7.632 -7.613 -1.830 1.00 92.62 86 ALA A CA 1
ATOM 686 C C . ALA A 1 86 ? 7.012 -6.707 -0.773 1.00 92.62 86 ALA A C 1
ATOM 688 O O . ALA A 1 86 ? 7.258 -5.501 -0.771 1.00 92.62 86 ALA A O 1
ATOM 689 N N . ASN A 1 87 ? 6.233 -7.295 0.132 1.00 92.56 87 ASN A N 1
ATOM 690 C CA . ASN A 1 87 ? 5.628 -6.620 1.269 1.00 92.56 87 ASN A CA 1
ATOM 691 C C . ASN A 1 87 ? 6.094 -7.244 2.580 1.00 92.56 87 ASN A C 1
ATOM 693 O O . ASN A 1 87 ? 5.993 -8.453 2.788 1.00 92.56 87 ASN A O 1
ATOM 697 N N . LEU A 1 88 ? 6.514 -6.385 3.500 1.00 93.38 88 LEU A N 1
ATOM 698 C CA . LEU A 1 88 ? 6.642 -6.685 4.916 1.00 93.38 88 LEU A CA 1
ATOM 699 C C . LEU A 1 88 ? 5.427 -6.106 5.634 1.00 93.38 88 LEU A C 1
ATOM 701 O O . LEU A 1 88 ? 5.238 -4.891 5.618 1.00 93.38 88 LEU A O 1
ATOM 705 N N . ILE A 1 89 ? 4.628 -6.952 6.282 1.00 93.31 89 ILE A N 1
ATOM 706 C CA . ILE A 1 89 ? 3.406 -6.548 6.982 1.00 93.31 89 ILE A CA 1
ATOM 707 C C . ILE A 1 89 ? 3.528 -6.921 8.458 1.00 93.31 89 ILE A C 1
ATOM 709 O O . ILE A 1 89 ? 3.568 -8.093 8.822 1.00 93.31 89 ILE A O 1
ATOM 713 N N . LYS A 1 90 ? 3.536 -5.922 9.339 1.00 91.38 90 LYS A N 1
ATOM 714 C CA . LYS A 1 90 ? 3.462 -6.107 10.788 1.00 91.38 90 LYS A CA 1
ATOM 715 C C . LYS A 1 90 ? 2.055 -5.780 11.276 1.00 91.38 90 LYS A C 1
ATOM 717 O O . LYS A 1 90 ? 1.701 -4.611 11.383 1.00 91.38 90 LYS A O 1
ATOM 722 N N . ALA A 1 91 ? 1.279 -6.814 11.590 1.00 87.88 91 ALA A N 1
ATOM 723 C CA . ALA A 1 91 ? -0.022 -6.710 12.252 1.00 87.88 91 ALA A CA 1
ATOM 724 C C . ALA A 1 91 ? 0.039 -7.428 13.617 1.00 87.88 91 ALA A C 1
ATOM 726 O O . ALA A 1 91 ? 0.984 -7.222 14.380 1.00 87.88 91 ALA A O 1
ATOM 727 N N . LYS A 1 92 ? -0.918 -8.323 13.919 1.00 85.12 92 LYS A N 1
ATOM 728 C CA . LYS A 1 92 ? -0.836 -9.241 15.078 1.00 85.12 92 LYS A CA 1
ATOM 729 C C . LYS A 1 92 ? 0.409 -10.134 15.020 1.00 85.12 92 LYS A C 1
ATOM 731 O O . LYS A 1 92 ? 1.065 -10.347 16.032 1.00 85.12 92 LYS A O 1
ATOM 736 N N . ALA A 1 93 ? 0.734 -10.619 13.826 1.00 81.75 93 ALA A N 1
ATOM 737 C CA . ALA A 1 93 ? 1.959 -11.339 13.508 1.00 81.75 93 ALA A CA 1
ATOM 738 C C . ALA A 1 93 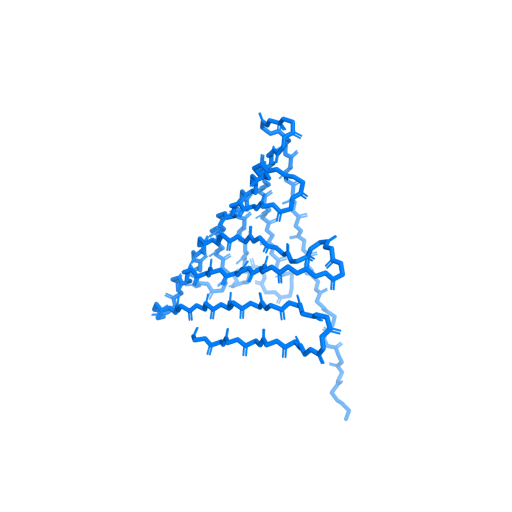? 2.749 -10.560 12.447 1.00 81.75 93 ALA A C 1
ATOM 740 O O . ALA A 1 93 ? 2.217 -9.641 11.813 1.00 81.75 93 ALA A O 1
ATOM 741 N N . THR A 1 94 ? 4.028 -10.896 12.291 1.00 86.31 94 THR A N 1
ATOM 742 C CA . THR A 1 94 ? 4.821 -10.415 11.157 1.00 86.31 94 THR A CA 1
ATOM 743 C C . THR A 1 94 ? 4.592 -11.364 9.987 1.00 86.31 94 THR A C 1
ATOM 745 O O . THR A 1 94 ? 4.836 -12.558 10.127 1.00 86.31 94 THR A O 1
ATOM 748 N N . ASN A 1 95 ? 4.133 -10.832 8.860 1.00 86.25 95 ASN A N 1
ATOM 749 C CA . ASN A 1 95 ? 3.926 -11.558 7.617 1.00 86.25 95 ASN A CA 1
ATOM 750 C C . ASN A 1 95 ? 4.824 -10.972 6.528 1.00 86.25 95 ASN A C 1
ATOM 752 O O . ASN A 1 95 ? 5.073 -9.763 6.492 1.00 86.25 95 ASN A O 1
ATOM 756 N N . TYR A 1 96 ? 5.254 -11.837 5.621 1.00 87.06 96 TYR A N 1
ATOM 757 C CA . TYR A 1 96 ? 6.012 -11.488 4.431 1.00 87.06 96 TYR A CA 1
ATOM 758 C C . TYR A 1 96 ? 5.218 -11.996 3.233 1.00 87.06 96 TYR A C 1
ATOM 760 O O . TYR A 1 96 ? 4.582 -13.043 3.315 1.00 87.06 96 TYR A O 1
ATOM 768 N N . ASN A 1 97 ? 5.199 -11.221 2.161 1.00 86.31 97 ASN A N 1
ATOM 769 C CA . ASN A 1 97 ? 4.634 -11.633 0.885 1.00 86.31 97 ASN A CA 1
ATOM 770 C C . ASN A 1 97 ? 5.639 -11.210 -0.171 1.00 86.31 97 ASN A C 1
ATOM 772 O O . ASN A 1 97 ? 5.877 -10.012 -0.335 1.00 86.31 97 ASN A O 1
ATOM 776 N N . VAL A 1 98 ? 6.261 -12.183 -0.823 1.00 86.69 98 VAL A N 1
ATOM 777 C CA . VAL A 1 98 ? 7.212 -11.939 -1.900 1.00 86.69 98 VAL A CA 1
ATOM 778 C C . VAL A 1 98 ? 6.730 -12.667 -3.139 1.00 86.69 98 VAL A C 1
ATOM 780 O O . VAL A 1 98 ? 6.575 -13.882 -3.155 1.00 86.69 98 VAL A O 1
ATOM 783 N N . GLN A 1 99 ? 6.534 -11.911 -4.209 1.00 89.50 99 GLN A N 1
ATOM 784 C CA . GLN A 1 99 ? 6.164 -12.418 -5.513 1.00 89.50 99 GLN A CA 1
ATOM 785 C C . GLN A 1 99 ? 7.193 -11.982 -6.551 1.00 89.50 99 GLN A C 1
ATOM 787 O O . GLN A 1 99 ? 7.547 -10.805 -6.637 1.00 89.50 99 GLN A O 1
ATOM 792 N N . VAL A 1 100 ? 7.624 -12.920 -7.387 1.00 85.81 100 VAL A N 1
ATOM 793 C CA . VAL A 1 100 ? 8.433 -12.648 -8.577 1.00 85.81 100 VAL A CA 1
ATOM 794 C C . VAL A 1 100 ? 7.730 -13.257 -9.776 1.00 85.81 100 VAL A C 1
ATOM 796 O O . VAL A 1 100 ? 7.429 -14.447 -9.788 1.00 85.81 100 VAL A O 1
ATOM 799 N N . ASN A 1 101 ? 7.480 -12.433 -10.787 1.00 86.62 101 ASN A N 1
ATOM 800 C CA . ASN A 1 101 ? 6.840 -12.830 -12.030 1.00 86.62 101 ASN A CA 1
ATOM 801 C C . ASN A 1 101 ? 7.796 -12.605 -13.203 1.00 86.62 101 ASN A C 1
ATOM 803 O O . ASN A 1 101 ? 8.555 -11.634 -13.233 1.00 86.62 101 ASN A O 1
ATOM 807 N N . ARG A 1 102 ? 7.716 -13.469 -14.209 1.00 86.00 102 ARG A N 1
ATOM 808 C CA . ARG A 1 102 ? 8.383 -13.327 -15.498 1.00 86.00 102 ARG A CA 1
ATOM 809 C C . ARG A 1 102 ? 7.364 -13.557 -16.596 1.00 86.00 102 ARG A C 1
ATOM 811 O O . ARG A 1 102 ? 6.753 -14.620 -16.613 1.00 86.00 102 ARG A O 1
ATOM 818 N N . ASN A 1 103 ? 7.302 -12.637 -17.552 1.00 87.12 103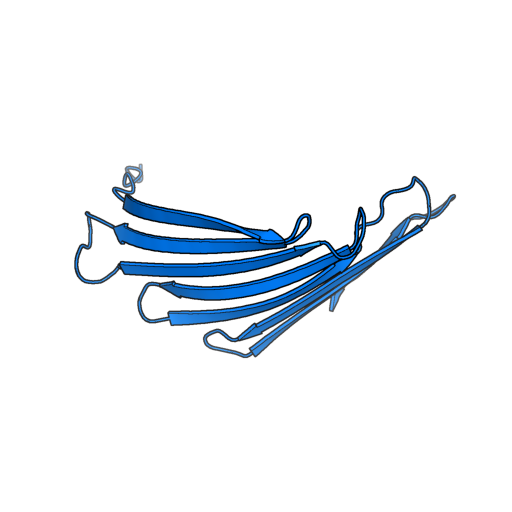 ASN A N 1
ATOM 819 C CA . ASN A 1 103 ? 6.624 -12.877 -18.818 1.00 87.12 103 ASN A CA 1
ATOM 820 C C . ASN A 1 103 ? 7.667 -13.166 -19.891 1.00 87.12 103 ASN A C 1
ATOM 822 O O . ASN A 1 103 ? 8.615 -12.395 -20.089 1.00 87.12 103 ASN A O 1
ATOM 826 N N . GLY A 1 104 ? 7.535 -14.312 -20.543 1.00 79.12 104 GLY A N 1
ATOM 827 C CA . GLY A 1 104 ? 8.462 -14.788 -21.562 1.00 79.12 104 GLY A CA 1
ATOM 828 C C . GLY A 1 104 ? 7.785 -14.918 -22.919 1.00 79.12 104 GLY A C 1
ATOM 829 O O . GLY A 1 104 ? 6.570 -14.951 -23.025 1.00 79.12 104 GLY A O 1
ATOM 830 N N . LYS A 1 105 ? 8.585 -15.056 -23.981 1.00 78.62 105 LYS A N 1
ATOM 831 C CA . LYS A 1 105 ? 8.066 -15.239 -25.348 1.00 78.62 105 LYS A CA 1
ATOM 832 C C . LYS A 1 105 ? 7.172 -16.477 -25.471 1.00 78.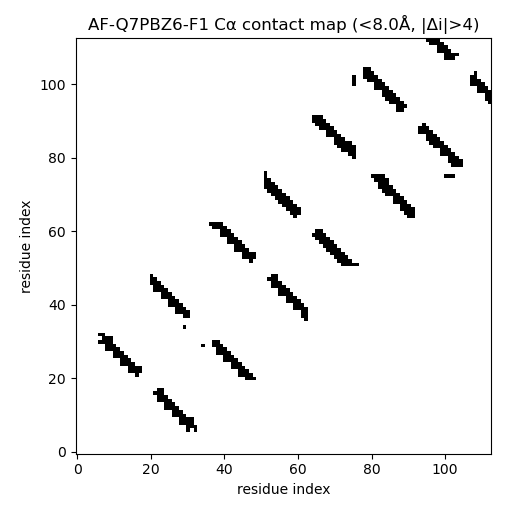62 105 LYS A C 1
ATOM 834 O O . LYS A 1 105 ? 6.254 -16.488 -26.279 1.00 78.62 105 LYS A O 1
ATOM 839 N N . ASN A 1 106 ? 7.497 -17.511 -24.694 1.00 81.94 106 ASN A N 1
ATOM 840 C CA . ASN A 1 106 ? 6.886 -18.831 -24.806 1.00 81.94 106 ASN A CA 1
ATOM 841 C C . ASN A 1 106 ? 6.134 -19.254 -23.541 1.00 81.94 106 ASN A C 1
ATOM 843 O O . ASN A 1 106 ? 5.241 -20.075 -23.655 1.00 81.94 106 ASN A O 1
ATOM 847 N N . ASN A 1 107 ? 6.516 -18.746 -22.362 1.00 76.50 107 ASN A N 1
ATOM 848 C CA . ASN A 1 107 ? 5.961 -19.147 -21.068 1.00 76.50 107 ASN A CA 1
ATOM 849 C C . ASN A 1 107 ? 6.075 -18.004 -20.057 1.00 76.50 107 ASN A C 1
ATOM 851 O O . ASN A 1 107 ? 7.095 -17.303 -20.033 1.00 76.50 107 ASN A O 1
ATOM 855 N N . ASP A 1 108 ? 5.091 -17.931 -19.167 1.00 84.94 108 ASP A N 1
ATOM 856 C CA . ASP A 1 108 ? 5.090 -17.058 -17.998 1.00 84.94 108 ASP A CA 1
ATOM 857 C C . ASP A 1 108 ? 5.373 -17.879 -16.733 1.00 84.94 108 ASP A C 1
ATOM 859 O O . ASP A 1 108 ? 5.004 -19.051 -16.635 1.00 84.94 108 ASP A O 1
ATOM 863 N N . ILE A 1 109 ? 6.069 -17.282 -15.764 1.00 85.44 109 ILE A N 1
ATOM 864 C CA . ILE A 1 109 ? 6.449 -17.932 -14.502 1.00 85.44 109 ILE A CA 1
ATOM 865 C C . ILE A 1 109 ? 6.120 -16.989 -13.350 1.00 85.44 109 ILE A C 1
ATOM 867 O O . ILE A 1 109 ? 6.518 -15.827 -13.380 1.00 85.44 109 ILE A O 1
ATOM 871 N N . GLY A 1 110 ? 5.447 -17.496 -12.318 1.00 86.62 110 GLY A N 1
ATOM 872 C CA . GLY A 1 110 ? 5.203 -16.782 -11.066 1.00 86.62 110 GLY A CA 1
ATOM 873 C C . GLY A 1 110 ? 5.656 -17.616 -9.875 1.00 86.62 110 GLY A C 1
ATOM 874 O O . GLY A 1 110 ? 5.280 -18.780 -9.756 1.00 86.62 110 GLY A O 1
ATOM 875 N N . VAL A 1 111 ? 6.459 -17.024 -8.995 1.00 84.19 111 VAL A N 1
ATOM 876 C CA . VAL A 1 111 ? 6.850 -17.609 -7.707 1.00 84.19 111 VAL A CA 1
ATOM 877 C C . VAL A 1 111 ? 6.310 -16.716 -6.601 1.00 84.19 111 VAL A C 1
ATOM 879 O O . VAL A 1 111 ? 6.486 -15.499 -6.657 1.00 84.19 111 VAL A O 1
ATOM 882 N N . TYR A 1 112 ? 5.653 -17.322 -5.615 1.00 85.94 112 TYR A N 1
ATOM 883 C CA . TYR A 1 112 ? 5.050 -16.650 -4.468 1.00 85.94 112 TYR A CA 1
ATOM 884 C C . TYR A 1 112 ? 5.526 -17.323 -3.176 1.00 85.94 112 TYR A C 1
ATOM 886 O O . TYR A 1 112 ? 5.452 -18.550 -3.069 1.00 85.94 112 TYR A O 1
ATOM 894 N N . LEU A 1 113 ? 6.032 -16.524 -2.236 1.00 73.06 113 LEU A N 1
ATOM 895 C CA . LEU A 1 113 ? 6.607 -16.930 -0.950 1.00 73.06 113 LEU A CA 1
ATOM 896 C C . LEU A 1 113 ? 5.992 -16.119 0.195 1.00 73.06 113 LEU A C 1
ATOM 898 O O . LEU A 1 113 ? 5.867 -14.877 0.048 1.00 73.06 113 LEU A O 1
#

Solvent-accessible surface area (backbone atoms only — not comparable to full-atom values): 6082 Å² total; per-residue (Å²): 132,85,77,79,76,79,83,50,69,52,70,51,72,51,73,46,72,79,47,100,52,24,39,40,38,40,34,41,34,31,29,66,88,38,72,87,62,40,45,35,39,37,39,42,36,40,36,43,80,53,100,54,32,37,42,34,40,35,42,34,38,45,66,92,41,58,38,37,35,44,34,41,38,27,62,62,87,56,89,54,42,65,20,38,37,40,35,46,36,41,46,99,55,82,47,69,43,39,37,43,37,36,41,40,98,86,55,71,50,78,49,79,84

pLDDT: mean 85.84, std 11.19, range [40.47, 96.38]

Secondary structure (DSSP, 8-state):
--------EEEEEEEEEEETTEEEEEEEEEEGGGTTT-EEEEEEEEEESSSS-EEEEEEEEETTEEEEEEEEEE---SSSEEEEEEEEEESSSEEEEEEEEEE-SS-EEEEE-

Nearest PDB structures (foldseek):
  4fqe-assembly1_A  TM=5.479E-01  e=1.617E-02  Dickeya dadantii 3937
  2r89-assembly2_B  TM=5.803E-01  e=3.533E-01  Escherichia coli
  2r88-assembly2_B  TM=6.115E-01  e=6.688E-01  Escherichia coli
  3dzm-assembly2_B  TM=1.776E-01  e=6.940E+00  Thermus thermophilus HB27